Protein AF-A0A8T2Y754-F1 (afdb_monomer)

InterPro domains:
  IPR001005 SANT/Myb domain [PF00249] (26-55)
  IPR001005 SANT/Myb domain [PS50090] (21-56)
  IPR001005 SANT/Myb domain [cd00167] (28-55)
  IPR009057 Homedomain-like superfamily [SSF46689] (23-55)
  IPR017930 Myb domain [PS51294] (21-56)
  IPR044676 MYB-like transcription factor EOBI/EOBII-like, plant [PTHR45675] (23-56)

Secondary structure (DSSP, 8-state):
--------------SSSSSS-S----SSPPHHHHHHHHHHHHHH-SS-HHHHHTT-

Mean predicted aligned error: 14.01 Å

Structure (mmCIF, N/CA/C/O backbone):
data_AF-A0A8T2Y754-F1
#
_entry.id   AF-A0A8T2Y754-F1
#
loop_
_atom_site.group_PDB
_atom_site.id
_atom_site.type_symbol
_atom_site.label_atom_id
_atom_site.label_alt_id
_atom_site.label_comp_id
_atom_site.label_asym_id
_atom_site.label_entity_id
_atom_site.label_seq_id
_atom_site.pdbx_PDB_ins_code
_atom_site.Cartn_x
_atom_site.Cartn_y
_atom_site.Cartn_z
_atom_site.occupancy
_atom_site.B_iso_or_equiv
_atom_site.auth_seq_id
_atom_site.auth_comp_id
_atom_site.auth_asym_id
_atom_site.auth_atom_id
_atom_site.pdbx_PDB_model_num
ATOM 1 N N . MET A 1 1 ? -43.742 -22.067 -26.509 1.00 48.38 1 MET A N 1
ATOM 2 C CA . MET A 1 1 ? -43.090 -21.925 -25.188 1.00 48.38 1 MET A CA 1
ATOM 3 C C . MET A 1 1 ? -41.612 -21.808 -25.479 1.00 48.38 1 MET A C 1
ATOM 5 O O . MET A 1 1 ? -40.901 -22.804 -25.471 1.00 48.38 1 MET A O 1
ATOM 9 N N . ASP A 1 2 ? -41.181 -20.613 -25.855 1.00 60.31 2 ASP A N 1
ATOM 10 C CA . ASP A 1 2 ? -39.821 -20.381 -26.319 1.00 60.31 2 ASP A CA 1
ATOM 11 C C . ASP A 1 2 ? -38.987 -19.929 -25.126 1.00 60.31 2 ASP A C 1
ATOM 13 O O . ASP A 1 2 ? -39.139 -18.828 -24.600 1.00 60.31 2 ASP A O 1
ATOM 17 N N . VAL A 1 3 ? -38.146 -20.845 -24.652 1.00 56.78 3 VAL A N 1
ATOM 18 C CA . VAL A 1 3 ? -37.106 -20.573 -23.664 1.00 56.78 3 VAL A CA 1
ATOM 19 C C . VAL A 1 3 ? -36.043 -19.697 -24.317 1.00 56.78 3 VAL A C 1
ATOM 21 O O . VAL A 1 3 ? -35.399 -20.121 -25.276 1.00 56.78 3 VAL A O 1
ATOM 24 N N . LYS A 1 4 ? -35.810 -18.507 -23.755 1.00 57.22 4 LYS A N 1
ATOM 25 C CA . LYS A 1 4 ? -34.512 -17.819 -23.807 1.00 57.22 4 LYS A CA 1
ATOM 26 C C . LYS A 1 4 ? -34.410 -16.805 -22.671 1.00 57.22 4 LYS A C 1
ATOM 28 O O . LYS A 1 4 ? -34.746 -15.635 -22.812 1.00 57.22 4 LYS A O 1
ATOM 33 N N . GLY A 1 5 ? -33.936 -17.286 -21.526 1.00 56.69 5 GLY A N 1
ATOM 34 C CA . GLY A 1 5 ? -33.213 -16.434 -20.594 1.00 56.69 5 GLY A CA 1
ATOM 35 C C . GLY A 1 5 ? -31.780 -16.274 -21.092 1.00 56.69 5 GLY A C 1
ATOM 36 O O . GLY A 1 5 ? -31.180 -17.257 -21.518 1.00 56.69 5 GLY A O 1
ATOM 37 N N . ASN A 1 6 ? -31.248 -15.056 -21.040 1.00 46.03 6 ASN A N 1
ATOM 38 C CA . ASN A 1 6 ? -29.849 -14.839 -20.689 1.00 46.03 6 ASN A CA 1
ATOM 39 C C . ASN A 1 6 ? -29.654 -13.376 -20.271 1.00 46.03 6 ASN A C 1
ATOM 41 O O . ASN A 1 6 ? -29.646 -12.469 -21.103 1.00 46.03 6 ASN A O 1
ATOM 45 N N . SER A 1 7 ? -29.536 -13.167 -18.964 1.00 58.06 7 SER A N 1
ATOM 46 C CA . SER A 1 7 ? -29.128 -11.910 -18.352 1.00 58.06 7 SER A CA 1
ATOM 47 C C . SER A 1 7 ? -27.666 -11.651 -18.688 1.00 58.06 7 SER A C 1
ATOM 49 O O . SER A 1 7 ? -26.807 -12.386 -18.216 1.00 58.06 7 SER A O 1
ATOM 51 N N . ASN A 1 8 ? -27.370 -10.587 -19.427 1.00 55.62 8 ASN A N 1
ATOM 52 C CA . ASN A 1 8 ? -26.017 -10.050 -19.476 1.00 55.62 8 ASN A CA 1
ATOM 53 C C . ASN A 1 8 ? -26.057 -8.659 -18.856 1.00 55.62 8 ASN A C 1
ATOM 55 O O . ASN A 1 8 ? -26.348 -7.666 -19.518 1.00 55.62 8 ASN A O 1
ATOM 59 N N . SER A 1 9 ? -25.823 -8.636 -17.546 1.00 50.03 9 SER A N 1
ATOM 60 C CA . SER A 1 9 ? -25.480 -7.449 -16.780 1.00 50.03 9 SER A CA 1
ATOM 61 C C . SER A 1 9 ? -24.385 -6.682 -17.515 1.00 50.03 9 SER A C 1
ATOM 63 O O . SER A 1 9 ? -23.276 -7.187 -17.683 1.00 50.03 9 SER A O 1
ATOM 65 N N . SER A 1 10 ? -24.681 -5.458 -17.942 1.00 52.38 10 SER A N 1
ATOM 66 C CA . SER A 1 10 ? -23.675 -4.510 -18.413 1.00 52.38 10 SER A CA 1
ATOM 67 C C . SER A 1 10 ? -22.870 -4.014 -17.211 1.00 52.38 10 SER A C 1
ATOM 69 O O . SER A 1 10 ? -23.031 -2.885 -16.759 1.00 52.38 10 SER A O 1
ATOM 71 N N . SER A 1 11 ? -22.025 -4.870 -16.638 1.00 51.16 11 SER A N 1
ATOM 72 C CA . SER A 1 11 ? -20.970 -4.456 -15.715 1.00 51.16 11 SER A CA 1
ATOM 73 C C . SER A 1 11 ? -19.797 -3.934 -16.539 1.00 51.16 11 SER A C 1
ATOM 75 O O . SER A 1 11 ? -18.751 -4.568 -16.653 1.00 51.16 11 SER A O 1
ATOM 77 N N . SER A 1 12 ? -19.997 -2.781 -17.169 1.00 52.12 12 SER A N 1
ATOM 78 C CA . SER A 1 12 ? -18.939 -2.002 -17.802 1.00 52.12 12 SER A CA 1
ATOM 79 C C . SER A 1 12 ? -18.174 -1.228 -16.728 1.00 52.12 12 SER A C 1
ATOM 81 O O . SER A 1 12 ? -18.367 -0.029 -16.570 1.00 52.12 12 SER A O 1
ATOM 83 N N . THR A 1 13 ? -17.315 -1.939 -15.997 1.00 56.72 13 THR A N 1
ATOM 84 C CA . THR A 1 13 ? -16.186 -1.362 -15.253 1.00 56.72 13 THR A CA 1
ATOM 85 C C . THR A 1 13 ? -15.031 -2.353 -15.301 1.00 56.72 13 THR A 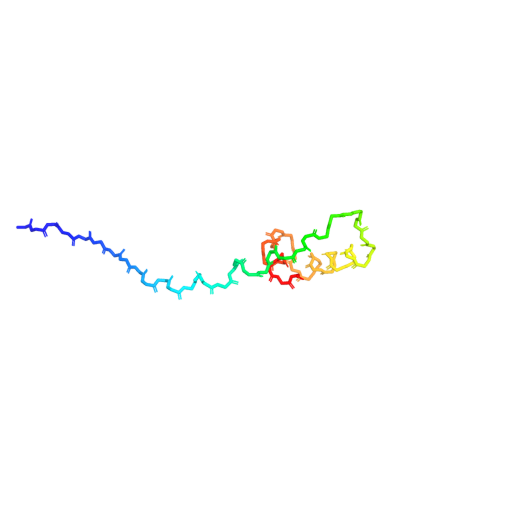C 1
ATOM 87 O O . THR A 1 13 ? -14.813 -3.085 -14.348 1.00 56.72 13 THR A O 1
ATOM 90 N N . THR A 1 14 ? -14.320 -2.430 -16.422 1.00 52.78 14 THR A N 1
ATOM 91 C CA . THR A 1 14 ? -12.973 -3.029 -16.502 1.00 52.78 14 THR A CA 1
ATOM 92 C C . THR A 1 14 ? -12.290 -2.504 -17.765 1.00 52.78 14 THR A C 1
ATOM 94 O O . THR A 1 14 ? -12.164 -3.192 -18.769 1.00 52.78 14 THR A O 1
ATOM 97 N N . GLN A 1 15 ? -11.900 -1.230 -17.762 1.00 50.81 15 GLN A N 1
ATOM 98 C CA . GLN A 1 15 ? -11.039 -0.686 -18.816 1.00 50.81 15 GLN A CA 1
ATOM 99 C C . GLN A 1 15 ? -10.124 0.395 -18.232 1.00 50.81 15 GLN A C 1
ATOM 101 O O . GLN A 1 15 ? -10.182 1.554 -18.620 1.00 50.81 15 GLN A O 1
ATOM 106 N N . SER A 1 16 ? -9.345 0.039 -17.206 1.00 50.03 16 SER A N 1
ATOM 107 C CA . SER A 1 16 ? -8.257 0.887 -16.676 1.00 50.03 16 SER A CA 1
ATOM 108 C C . SER A 1 16 ? -7.144 0.094 -15.968 1.00 50.03 16 SER A C 1
ATOM 110 O O . SER A 1 16 ? -6.226 0.697 -15.430 1.00 50.03 16 SER A O 1
ATOM 112 N N . ASP A 1 17 ? -7.201 -1.243 -15.959 1.00 56.19 17 ASP A N 1
ATOM 113 C CA . ASP A 1 17 ? -6.297 -2.079 -15.147 1.00 56.19 17 ASP A CA 1
ATOM 114 C C . ASP A 1 17 ? -5.039 -2.560 -15.884 1.00 56.19 17 ASP A C 1
ATOM 116 O O . ASP A 1 17 ? -4.154 -3.148 -15.272 1.00 56.19 17 ASP A O 1
ATOM 120 N N . GLU A 1 18 ? -4.944 -2.300 -17.188 1.00 56.94 18 GLU A N 1
ATOM 121 C CA . GLU A 1 18 ? -3.868 -2.813 -18.050 1.00 56.94 18 GLU A CA 1
ATOM 122 C C . GLU A 1 18 ? -2.716 -1.800 -18.236 1.00 56.94 18 GLU A C 1
ATOM 124 O O . GLU A 1 18 ? -1.620 -2.182 -18.633 1.00 56.94 18 GLU A O 1
ATOM 129 N N . GLU A 1 19 ? -2.919 -0.509 -17.935 1.00 55.91 19 GLU A N 1
ATOM 130 C CA . GLU A 1 19 ? -1.929 0.548 -18.232 1.00 55.91 19 GLU A CA 1
ATOM 131 C C . GLU A 1 19 ? -0.954 0.852 -17.078 1.00 55.91 19 GLU A C 1
ATOM 133 O O . GLU A 1 19 ? 0.068 1.500 -17.294 1.00 55.91 19 GLU A O 1
ATOM 138 N N . MET A 1 20 ? -1.198 0.335 -15.866 1.00 58.25 20 MET A N 1
ATOM 139 C CA . MET A 1 20 ? -0.318 0.511 -14.696 1.00 58.25 20 MET A CA 1
ATOM 140 C C . MET A 1 20 ? 0.483 -0.765 -14.378 1.00 58.25 20 MET A C 1
ATOM 142 O O . MET A 1 20 ? 0.710 -1.114 -13.228 1.00 58.25 20 MET A O 1
ATOM 146 N N . MET A 1 21 ? 0.912 -1.501 -15.405 1.00 60.12 21 MET A N 1
ATOM 147 C CA . MET A 1 21 ? 1.899 -2.585 -15.271 1.00 60.12 21 MET A CA 1
ATOM 148 C C . MET A 1 21 ? 3.248 -2.173 -15.891 1.00 60.12 21 MET A C 1
ATOM 150 O O . MET A 1 21 ? 3.967 -2.978 -16.477 1.00 60.12 21 MET A O 1
ATOM 154 N N . GLY A 1 22 ? 3.590 -0.887 -15.806 1.00 63.62 22 GLY A N 1
ATOM 155 C CA . GLY A 1 22 ? 4.908 -0.372 -16.166 1.00 63.62 22 GLY A CA 1
ATOM 156 C C . GLY A 1 22 ? 5.795 -0.313 -14.926 1.00 63.62 22 GLY A C 1
ATOM 157 O O . GLY A 1 22 ? 5.533 0.481 -14.034 1.00 63.62 22 GLY A O 1
ATOM 158 N N . ASP A 1 23 ? 6.835 -1.145 -14.893 1.00 62.97 23 ASP A N 1
ATOM 159 C CA . ASP A 1 23 ? 7.923 -1.164 -13.903 1.00 62.97 23 ASP A CA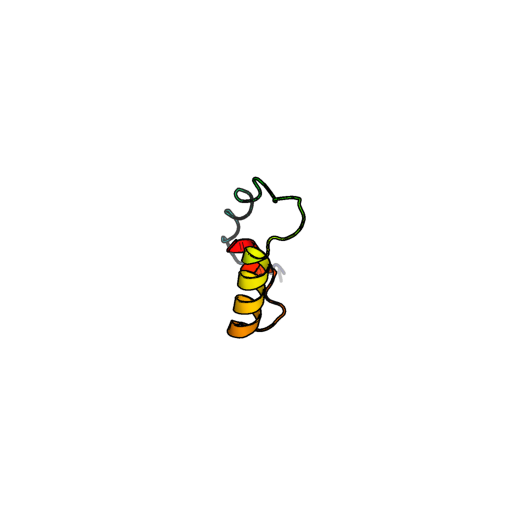 1
ATOM 160 C C . ASP A 1 23 ? 7.614 -1.7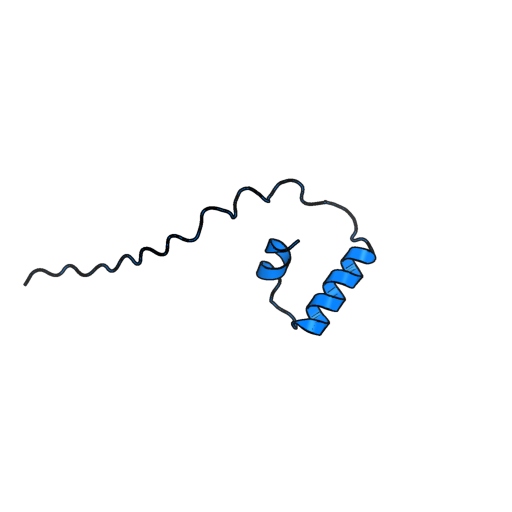51 -12.517 1.00 62.97 23 ASP A C 1
ATOM 162 O O . ASP A 1 23 ? 7.779 -1.122 -11.471 1.00 62.97 23 ASP A O 1
ATOM 166 N N . LEU A 1 24 ? 7.325 -3.058 -12.495 1.00 69.38 24 LEU A N 1
ATOM 167 C CA . LEU A 1 24 ? 7.546 -3.867 -11.294 1.00 69.38 24 LEU A CA 1
ATOM 168 C C . LEU A 1 24 ? 9.023 -3.762 -10.883 1.00 69.38 24 LEU A C 1
ATOM 170 O O . LEU A 1 24 ? 9.912 -4.330 -11.533 1.00 69.38 24 LEU A O 1
ATOM 174 N N . ARG A 1 25 ? 9.292 -3.037 -9.792 1.00 71.56 25 ARG A N 1
ATOM 175 C CA . ARG A 1 25 ? 10.632 -2.946 -9.209 1.00 71.56 25 ARG A CA 1
ATOM 176 C C . ARG A 1 25 ? 11.040 -4.326 -8.708 1.00 71.56 25 ARG A C 1
ATOM 178 O O . ARG A 1 25 ? 10.542 -4.828 -7.708 1.00 71.56 25 ARG A O 1
ATOM 185 N N . ARG A 1 26 ? 11.956 -4.952 -9.442 1.00 72.94 26 ARG A N 1
ATOM 186 C CA . ARG A 1 26 ? 12.573 -6.223 -9.065 1.00 72.94 26 ARG A CA 1
ATOM 187 C C . ARG A 1 26 ? 13.843 -5.911 -8.279 1.00 72.94 26 ARG A C 1
ATOM 189 O O . ARG A 1 26 ? 14.796 -5.378 -8.839 1.00 72.94 26 ARG A O 1
ATOM 196 N N . GLY A 1 27 ? 13.841 -6.211 -6.987 1.00 83.62 27 GLY A N 1
ATOM 197 C CA . GLY A 1 27 ? 14.957 -5.965 -6.076 1.00 83.62 27 GLY A CA 1
ATOM 198 C C . GLY A 1 27 ? 14.612 -6.395 -4.649 1.00 83.62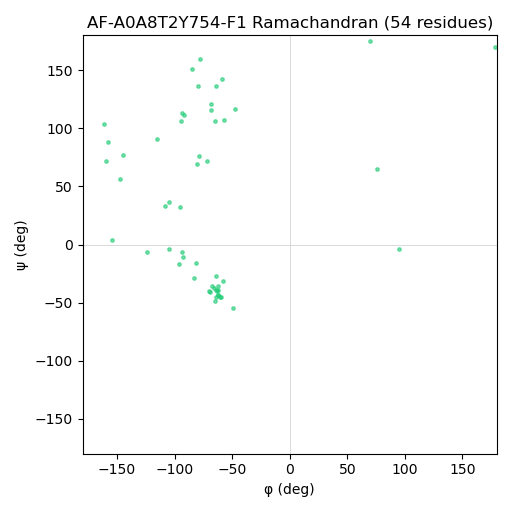 27 GLY A C 1
ATOM 199 O O . GLY A 1 27 ? 13.458 -6.738 -4.390 1.00 83.62 27 GLY A O 1
ATOM 200 N N . PRO A 1 28 ? 15.594 -6.425 -3.732 1.00 87.06 28 PRO A N 1
ATOM 201 C CA . PRO A 1 28 ? 15.310 -6.605 -2.316 1.00 87.06 28 PRO A CA 1
ATOM 202 C C . PRO A 1 28 ? 14.387 -5.483 -1.845 1.00 87.06 28 PRO A C 1
ATOM 204 O O . PRO A 1 28 ? 14.512 -4.341 -2.290 1.00 87.06 28 PRO A O 1
ATOM 207 N N . TRP A 1 29 ? 13.464 -5.831 -0.963 1.00 85.81 29 TRP A N 1
ATOM 208 C CA . TRP A 1 29 ? 12.498 -4.888 -0.430 1.00 85.81 29 TRP A CA 1
ATOM 209 C C . TRP A 1 29 ? 13.202 -3.802 0.384 1.00 85.81 29 TRP A C 1
ATOM 211 O O . TRP A 1 29 ? 14.145 -4.106 1.125 1.00 85.81 29 TRP A O 1
ATOM 221 N N . THR A 1 30 ? 12.807 -2.540 0.204 1.00 90.00 30 THR A N 1
ATOM 222 C CA . THR A 1 30 ? 13.346 -1.462 1.034 1.00 90.00 30 THR A CA 1
ATOM 223 C C . THR A 1 30 ? 12.570 -1.354 2.336 1.00 90.00 30 THR A C 1
ATOM 225 O O . THR A 1 30 ? 11.369 -1.606 2.397 1.00 90.00 30 THR A O 1
ATOM 228 N N . VAL A 1 31 ? 13.258 -0.893 3.377 1.00 92.06 31 VAL A N 1
ATOM 229 C CA . VAL A 1 31 ? 12.684 -0.729 4.716 1.00 92.06 31 VAL A CA 1
ATOM 230 C C . VAL A 1 31 ? 11.469 0.214 4.699 1.00 92.06 31 VAL A C 1
ATOM 232 O O . VAL A 1 31 ? 10.520 0.052 5.461 1.00 92.06 31 VAL A O 1
ATOM 235 N N . GLU A 1 32 ? 11.445 1.205 3.811 1.00 90.69 32 GLU A N 1
ATOM 236 C CA . GLU A 1 32 ? 10.289 2.088 3.640 1.00 90.69 32 GLU A CA 1
ATOM 237 C C . GLU A 1 32 ? 9.077 1.348 3.062 1.00 90.69 32 GLU A C 1
ATOM 239 O O . GLU A 1 32 ? 7.936 1.658 3.415 1.00 90.69 32 GLU A O 1
ATOM 244 N N . GLU A 1 33 ? 9.309 0.387 2.168 1.00 89.56 33 GLU A N 1
ATOM 245 C CA . GLU A 1 33 ? 8.261 -0.473 1.626 1.00 89.56 33 GLU A CA 1
ATOM 246 C C . GLU A 1 33 ? 7.752 -1.444 2.705 1.00 89.56 33 GLU A C 1
ATOM 248 O O . GLU A 1 33 ? 6.531 -1.568 2.856 1.00 89.56 33 GLU A O 1
ATOM 253 N N . ASP A 1 34 ? 8.653 -2.002 3.531 1.00 91.38 34 ASP A N 1
ATOM 254 C CA . ASP A 1 34 ? 8.318 -2.748 4.755 1.00 91.38 34 ASP A CA 1
ATOM 255 C C . ASP A 1 34 ? 7.337 -1.980 5.638 1.00 91.38 34 ASP A C 1
ATOM 257 O O . ASP A 1 34 ? 6.247 -2.465 5.967 1.00 91.38 34 ASP A O 1
ATOM 261 N N . PHE A 1 35 ? 7.686 -0.741 5.985 1.00 93.56 35 PHE A N 1
ATOM 262 C CA . PHE A 1 35 ? 6.857 0.083 6.857 1.00 93.56 35 PHE A CA 1
ATOM 263 C C . PHE A 1 35 ? 5.485 0.386 6.259 1.00 93.56 35 PHE A C 1
ATOM 265 O O . PHE A 1 35 ? 4.485 0.360 6.984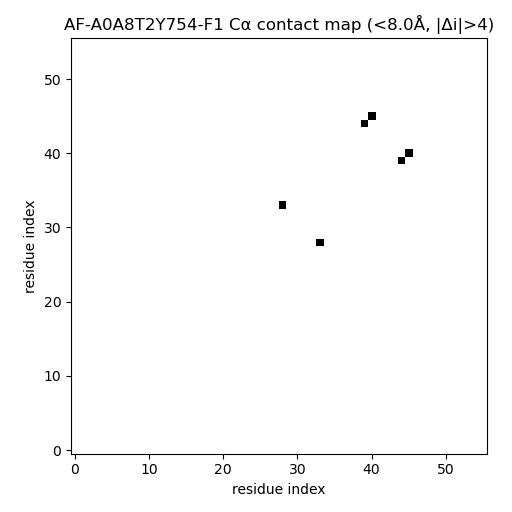 1.00 93.56 35 PHE A O 1
ATOM 272 N N . LYS A 1 36 ? 5.405 0.645 4.948 1.00 88.62 36 LYS A N 1
ATOM 273 C CA . LYS A 1 36 ? 4.118 0.875 4.276 1.00 88.62 36 LYS A CA 1
ATOM 274 C C . LYS A 1 36 ? 3.220 -0.353 4.363 1.00 88.62 36 LYS A C 1
ATOM 276 O O . LYS A 1 36 ? 2.034 -0.205 4.661 1.00 88.62 36 LYS A O 1
ATOM 281 N N . LEU A 1 37 ? 3.771 -1.546 4.148 1.00 88.94 37 LEU A N 1
ATOM 282 C CA . LEU A 1 37 ? 3.006 -2.787 4.238 1.00 88.94 37 LEU A CA 1
ATOM 283 C C . LEU A 1 37 ? 2.520 -3.038 5.659 1.00 88.94 37 LEU A C 1
ATOM 285 O O . LEU A 1 37 ? 1.340 -3.304 5.859 1.00 88.94 37 LEU A O 1
ATOM 289 N N . ILE A 1 38 ? 3.412 -2.922 6.645 1.00 92.00 38 ILE A N 1
ATOM 290 C CA . ILE A 1 38 ? 3.090 -3.164 8.053 1.00 92.00 38 ILE A CA 1
ATOM 291 C C . ILE A 1 38 ? 1.992 -2.205 8.509 1.00 92.00 38 ILE A C 1
ATOM 293 O O . ILE A 1 38 ? 1.021 -2.640 9.125 1.00 92.00 38 ILE A O 1
ATOM 297 N N . ASN A 1 39 ? 2.100 -0.918 8.163 1.00 92.31 39 ASN A N 1
ATOM 298 C CA . ASN A 1 39 ? 1.071 0.063 8.487 1.00 92.31 39 ASN A CA 1
ATOM 299 C C . ASN A 1 39 ? -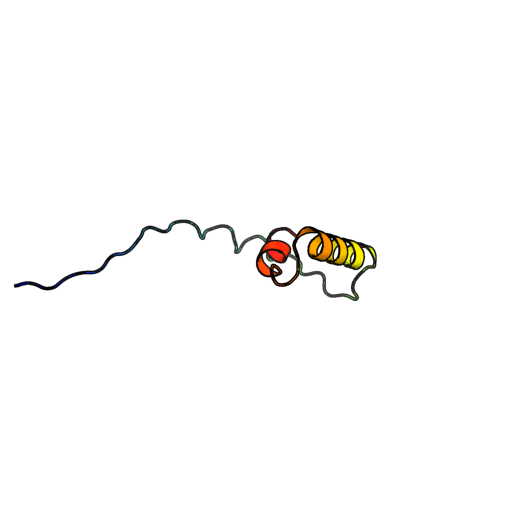0.265 -0.284 7.819 1.00 92.31 39 ASN A C 1
ATOM 301 O O . ASN A 1 39 ? -1.298 -0.246 8.477 1.00 92.31 39 ASN A O 1
ATOM 305 N N . TYR A 1 40 ? -0.247 -0.684 6.544 1.00 90.62 40 TYR A N 1
ATOM 306 C CA . TYR A 1 40 ? -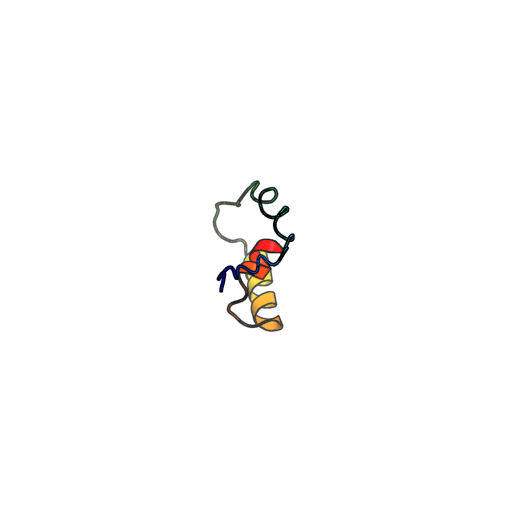1.456 -1.107 5.841 1.00 90.62 40 TYR A CA 1
ATOM 307 C C . TYR A 1 40 ? -2.110 -2.328 6.504 1.00 90.62 40 TYR A C 1
ATOM 309 O O . TYR A 1 40 ? -3.316 -2.333 6.733 1.00 90.62 40 TYR A O 1
ATOM 317 N N . ILE A 1 41 ? -1.334 -3.352 6.868 1.00 89.94 41 ILE A N 1
ATOM 318 C CA . ILE A 1 41 ? -1.853 -4.528 7.582 1.00 89.94 41 ILE A CA 1
ATOM 319 C C . ILE A 1 41 ? -2.402 -4.118 8.954 1.00 89.94 41 ILE A C 1
ATOM 321 O O . ILE A 1 41 ? -3.453 -4.601 9.360 1.00 89.94 41 ILE A O 1
ATOM 325 N N . ALA A 1 42 ? -1.739 -3.209 9.669 1.00 91.62 42 ALA A N 1
ATOM 326 C CA . ALA A 1 42 ? -2.205 -2.744 10.973 1.00 91.62 42 ALA A CA 1
ATOM 327 C C . ALA A 1 42 ? -3.531 -1.967 10.881 1.00 91.62 42 ALA A C 1
ATOM 329 O O . ALA A 1 42 ? -4.391 -2.117 11.748 1.00 91.62 42 ALA A O 1
ATOM 330 N N . THR A 1 43 ? -3.730 -1.160 9.833 1.00 89.94 43 THR A N 1
ATOM 331 C CA . THR A 1 43 ? -4.953 -0.359 9.650 1.00 89.94 43 THR A CA 1
ATOM 332 C C . THR A 1 43 ? -6.098 -1.141 9.014 1.00 89.94 43 THR A C 1
ATOM 334 O O . THR A 1 43 ? -7.268 -0.811 9.221 1.00 89.94 43 THR A O 1
ATOM 337 N N . HIS A 1 44 ? -5.787 -2.147 8.197 1.00 86.75 44 HIS A N 1
ATOM 338 C CA . HIS A 1 44 ? -6.755 -2.820 7.335 1.00 86.75 44 HIS A CA 1
ATOM 339 C C . HIS A 1 44 ? -6.835 -4.338 7.547 1.00 86.75 44 HIS A C 1
ATOM 341 O O . HIS A 1 44 ? -7.729 -4.987 7.000 1.00 86.75 44 HIS A O 1
ATOM 347 N N . GLY A 1 45 ? -5.975 -4.922 8.363 1.00 85.06 45 GLY A N 1
ATOM 348 C CA . GLY A 1 45 ? -5.867 -6.369 8.478 1.00 85.06 45 GLY A CA 1
ATOM 349 C C . GLY A 1 45 ? -5.278 -7.016 7.221 1.00 85.06 45 GLY A C 1
ATOM 350 O O . GLY A 1 45 ? -5.006 -6.378 6.201 1.00 85.06 45 GLY A O 1
ATOM 351 N N . GLU A 1 46 ? -5.064 -8.319 7.313 1.00 84.06 46 GLU A N 1
ATOM 352 C CA . GLU A 1 46 ? -4.461 -9.136 6.262 1.00 84.06 46 GLU A CA 1
ATOM 353 C C . GLU A 1 46 ? -5.441 -9.488 5.123 1.00 84.06 46 GLU A C 1
ATOM 355 O O . GLU A 1 46 ? -6.661 -9.430 5.275 1.00 84.06 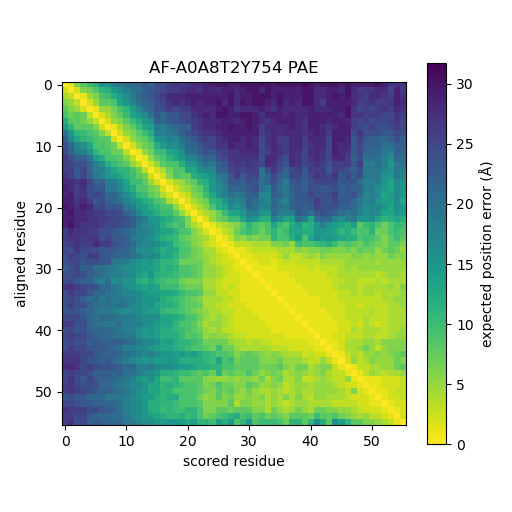46 GLU A O 1
ATOM 360 N N . GLY A 1 47 ? -4.910 -9.857 3.950 1.00 79.31 47 GLY A N 1
ATOM 361 C CA . GLY A 1 47 ? -5.695 -10.450 2.852 1.00 79.31 47 GLY A CA 1
ATOM 362 C C . GLY A 1 47 ? -6.203 -9.487 1.771 1.00 79.31 47 GLY A C 1
ATOM 363 O O . GLY A 1 47 ? -6.741 -9.936 0.761 1.00 79.31 47 GLY A O 1
ATOM 364 N N . ARG A 1 48 ? -5.983 -8.174 1.911 1.00 82.12 48 ARG A N 1
ATOM 365 C CA . ARG A 1 48 ? -6.384 -7.154 0.915 1.00 82.12 48 ARG A CA 1
ATOM 366 C C . ARG A 1 48 ? -5.272 -6.765 -0.067 1.00 82.12 48 ARG A C 1
ATOM 368 O O . ARG A 1 48 ? -5.217 -5.635 -0.548 1.00 82.12 48 ARG A O 1
ATOM 375 N N . TRP A 1 49 ? -4.401 -7.715 -0.402 1.00 82.62 49 TRP A N 1
ATOM 376 C CA . TRP A 1 49 ? -3.218 -7.487 -1.239 1.00 82.62 49 TRP A CA 1
ATOM 377 C C . TRP A 1 49 ? -3.548 -7.017 -2.655 1.00 82.62 49 TRP A C 1
ATOM 379 O O . TRP A 1 49 ? -2.849 -6.158 -3.172 1.00 82.62 49 TRP A O 1
ATOM 389 N N . ASN A 1 50 ? -4.640 -7.503 -3.255 1.00 79.06 50 ASN A N 1
ATOM 390 C CA . ASN A 1 50 ? -5.069 -7.048 -4.583 1.00 79.06 50 ASN A CA 1
ATOM 391 C C . ASN A 1 50 ? -5.454 -5.567 -4.577 1.00 79.06 50 ASN A C 1
ATOM 393 O O . ASN A 1 50 ? -5.141 -4.845 -5.513 1.00 79.06 50 ASN A O 1
ATOM 397 N N . SER A 1 51 ? -6.123 -5.104 -3.521 1.00 78.50 51 SER A N 1
ATOM 398 C CA . SER A 1 51 ? -6.459 -3.688 -3.376 1.00 78.50 51 SER A CA 1
ATOM 399 C C . SER A 1 51 ? -5.211 -2.851 -3.123 1.00 78.50 51 SER A C 1
ATOM 401 O O . SER A 1 51 ? -5.077 -1.792 -3.719 1.00 78.50 51 SER A O 1
ATOM 403 N N . LEU A 1 52 ? -4.279 -3.338 -2.298 1.00 80.62 52 LEU A N 1
ATOM 404 C CA . LEU A 1 52 ? -3.011 -2.653 -2.057 1.00 80.62 52 LEU A CA 1
ATOM 405 C C . LEU A 1 52 ? -2.145 -2.557 -3.323 1.00 80.62 52 LEU A C 1
ATOM 407 O O . LEU A 1 52 ? -1.645 -1.482 -3.621 1.00 80.62 52 LEU A O 1
ATOM 411 N N . ALA A 1 53 ? -2.012 -3.644 -4.087 1.00 80.50 53 ALA A N 1
ATOM 412 C CA . ALA A 1 53 ? -1.224 -3.694 -5.320 1.00 80.50 53 ALA A CA 1
ATOM 413 C C . ALA A 1 53 ? -1.779 -2.782 -6.422 1.00 80.50 53 ALA A C 1
ATOM 415 O O . ALA A 1 53 ? -1.027 -2.316 -7.263 1.00 80.50 53 ALA A O 1
ATOM 416 N N . ARG A 1 54 ? -3.088 -2.510 -6.407 1.00 77.56 54 ARG A N 1
ATOM 417 C CA . ARG A 1 54 ? -3.740 -1.554 -7.317 1.00 77.56 54 ARG A CA 1
ATOM 418 C C . ARG A 1 54 ? -3.593 -0.096 -6.874 1.00 77.56 54 ARG A C 1
ATOM 420 O O . ARG A 1 54 ? -3.909 0.800 -7.646 1.00 77.56 54 ARG A O 1
ATOM 427 N N . CYS A 1 55 ? -3.208 0.138 -5.621 1.00 68.50 55 CYS A N 1
ATOM 428 C CA . CYS A 1 55 ? -3.011 1.470 -5.047 1.00 68.50 55 CYS A CA 1
ATOM 429 C C . CYS A 1 55 ? -1.528 1.848 -4.892 1.00 68.50 55 CYS A C 1
ATOM 431 O O . CYS A 1 55 ? -1.249 2.952 -4.423 1.00 68.50 55 CYS A O 1
ATOM 433 N N . ALA A 1 56 ? -0.612 0.932 -5.209 1.00 65.38 56 ALA A N 1
ATOM 434 C CA . ALA A 1 56 ? 0.835 1.128 -5.169 1.00 65.38 56 ALA A CA 1
ATOM 435 C C . ALA A 1 56 ? 1.347 1.554 -6.548 1.00 65.38 56 ALA A C 1
ATOM 437 O O . ALA A 1 56 ? 2.255 2.414 -6.574 1.00 65.38 56 ALA A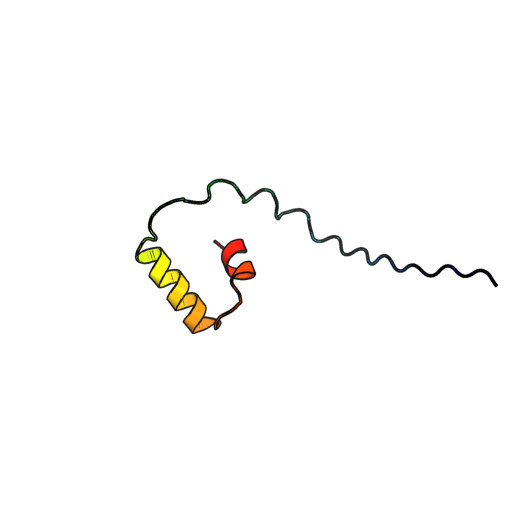 O 1
#

Foldseek 3Di:
DDDDDDDDPPPPDDDPQPPPPPDPPPDPDDVVNVVVVVVCCVVPNDDCVVVVVSVD

Solvent-accessible surface area (backbone atoms only — not comparable to full-atom values): 4086 Å² total; per-residue (Å²): 137,85,87,78,87,78,89,76,80,84,76,86,79,85,88,74,82,78,78,80,74,74,77,83,84,82,70,84,84,48,71,71,56,51,51,53,50,52,50,46,36,72,77,67,47,82,90,55,56,71,62,50,65,75,72,107

pLDDT: mean 72.16, std 15.6, range [46.03, 93.56]

Sequence (56 aa):
MDVKGNSNSSSSTTQSDEEMMGDLRRGPWTVEEDFKLINYIATHGEGRWNSLARCA

Radius of gyration: 19.3 Å; Cα contacts (8 Å, |Δi|>4): 3; chains: 1; bounding box: 58×24×37 Å

Organism: Populus deltoides (NCBI:txid3696)